Protein AF-A0A9K3J0W4-F1 (afdb_monomer_lite)

Structure (mmCIF, N/CA/C/O backbone):
data_AF-A0A9K3J0W4-F1
#
_entry.id   AF-A0A9K3J0W4-F1
#
loop_
_atom_site.group_PDB
_atom_site.id
_atom_site.type_symbol
_atom_site.label_atom_id
_atom_site.label_alt_id
_atom_site.label_comp_id
_atom_site.label_asym_id
_atom_site.label_entity_id
_atom_site.label_seq_id
_atom_site.pdbx_PDB_ins_code
_atom_site.Cartn_x
_atom_site.Cartn_y
_atom_site.Cartn_z
_atom_site.occupancy
_atom_site.B_iso_or_equiv
_atom_site.auth_seq_id
_atom_site.auth_comp_id
_atom_site.auth_asym_id
_atom_site.auth_atom_id
_atom_site.pdbx_PDB_model_num
ATOM 1 N N . MET A 1 1 ? -12.087 11.443 -0.381 1.00 49.25 1 MET A N 1
ATOM 2 C CA . MET A 1 1 ? -12.073 10.269 0.523 1.00 49.25 1 MET A CA 1
ATOM 3 C C . MET A 1 1 ? -10.628 9.882 0.802 1.00 49.25 1 MET A C 1
ATOM 5 O O . MET A 1 1 ? -9.830 9.908 -0.126 1.00 49.25 1 MET A O 1
ATOM 9 N N . PHE A 1 2 ? -10.259 9.590 2.052 1.00 49.03 2 PHE A N 1
ATOM 10 C CA . PHE A 1 2 ? -8.908 9.115 2.371 1.00 49.03 2 PHE A CA 1
ATOM 11 C C . PHE A 1 2 ? -8.820 7.612 2.087 1.00 49.03 2 PHE A C 1
ATOM 13 O O . PHE A 1 2 ? -9.528 6.832 2.711 1.00 49.03 2 PHE A O 1
ATOM 20 N N . ASN A 1 3 ? -7.940 7.209 1.169 1.00 60.38 3 ASN A N 1
ATOM 21 C CA . ASN A 1 3 ? -7.827 5.814 0.713 1.00 60.38 3 ASN A CA 1
ATOM 22 C C . ASN A 1 3 ? -7.036 4.898 1.669 1.00 60.38 3 ASN A C 1
ATOM 24 O O . ASN A 1 3 ? -6.879 3.714 1.392 1.00 60.38 3 ASN A O 1
ATOM 28 N N . CYS A 1 4 ? -6.503 5.422 2.780 1.00 59.91 4 CYS A N 1
ATOM 29 C CA . CYS A 1 4 ? -5.885 4.603 3.821 1.00 59.91 4 CYS A CA 1
ATOM 30 C C . CYS A 1 4 ? -5.928 5.293 5.194 1.00 59.91 4 CYS A C 1
ATOM 32 O O . CYS A 1 4 ? -5.794 6.518 5.304 1.00 59.91 4 CYS A O 1
ATOM 34 N N . HIS A 1 5 ? -6.059 4.494 6.258 1.00 62.62 5 HIS A N 1
ATOM 35 C CA . HIS A 1 5 ? -6.138 4.974 7.644 1.00 62.62 5 HIS A CA 1
ATOM 36 C C . HIS A 1 5 ? -4.901 5.776 8.069 1.00 62.62 5 HIS A C 1
ATOM 38 O O . HIS A 1 5 ? -5.013 6.728 8.836 1.00 62.62 5 HIS A O 1
ATOM 44 N N . ALA A 1 6 ? -3.728 5.454 7.513 1.00 61.53 6 ALA A N 1
ATOM 45 C CA . ALA A 1 6 ? -2.491 6.182 7.778 1.00 61.53 6 ALA A CA 1
ATOM 46 C C . ALA A 1 6 ? -2.537 7.635 7.268 1.00 61.53 6 ALA A C 1
ATOM 48 O O . ALA A 1 6 ? -2.051 8.532 7.953 1.00 61.53 6 ALA A O 1
ATOM 49 N N . ASN A 1 7 ? -3.138 7.889 6.101 1.00 65.81 7 ASN A N 1
ATOM 50 C CA . ASN A 1 7 ? -3.260 9.244 5.554 1.00 65.81 7 ASN A CA 1
ATOM 51 C C . ASN A 1 7 ? -4.275 10.077 6.341 1.00 65.81 7 ASN A C 1
ATOM 53 O O . ASN A 1 7 ? -3.996 11.232 6.655 1.00 65.81 7 ASN A O 1
ATOM 57 N N . 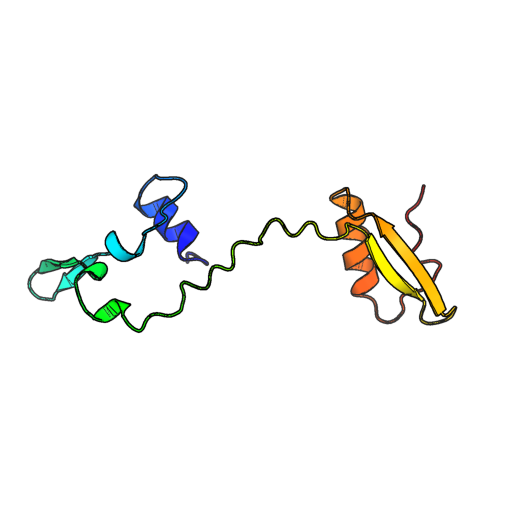PHE A 1 8 ? -5.403 9.472 6.725 1.00 66.81 8 PHE A N 1
ATOM 58 C CA . PHE A 1 8 ? -6.375 10.107 7.615 1.00 66.81 8 PHE A CA 1
ATOM 59 C C . PHE A 1 8 ? -5.747 10.466 8.971 1.00 66.81 8 PHE A C 1
ATOM 61 O O . PHE A 1 8 ? -5.834 11.608 9.415 1.00 66.81 8 PHE A O 1
ATOM 68 N N . ALA A 1 9 ? -5.038 9.523 9.600 1.00 64.75 9 ALA A N 1
ATOM 69 C CA . ALA A 1 9 ? -4.394 9.734 10.892 1.00 64.75 9 ALA A CA 1
ATOM 70 C C . ALA A 1 9 ? -3.311 10.826 10.848 1.00 64.75 9 ALA A C 1
ATOM 72 O O . ALA A 1 9 ? -3.227 11.637 11.770 1.00 64.75 9 ALA A O 1
ATOM 73 N N . LYS A 1 10 ? -2.503 10.890 9.781 1.00 66.88 10 LYS A N 1
ATOM 74 C CA . LYS A 1 10 ? -1.512 11.964 9.580 1.00 66.88 10 LYS A CA 1
ATOM 75 C C . LYS A 1 10 ? -2.178 13.328 9.423 1.00 66.88 10 LYS A C 1
ATOM 77 O O . LYS A 1 10 ? -1.737 14.285 10.050 1.00 66.88 10 LYS A O 1
ATOM 82 N N . HIS A 1 11 ? -3.239 13.404 8.621 1.00 68.56 11 HIS A N 1
ATOM 83 C CA . HIS A 1 11 ? -3.990 14.639 8.407 1.00 68.56 11 HIS A CA 1
ATOM 84 C C . HIS A 1 11 ? -4.635 15.145 9.704 1.00 68.56 11 HIS A C 1
ATOM 86 O O . HIS A 1 11 ? -4.510 16.318 10.032 1.00 68.56 11 HIS A O 1
ATOM 92 N N . ALA A 1 12 ? -5.257 14.252 10.477 1.00 67.44 12 ALA A N 1
ATOM 93 C CA . ALA A 1 12 ? -5.952 14.612 11.710 1.00 67.44 12 ALA A CA 1
ATOM 94 C C . ALA A 1 12 ? -5.013 14.939 12.886 1.00 67.44 12 ALA A C 1
ATOM 96 O O . ALA A 1 12 ? -5.385 15.712 13.763 1.00 67.44 12 ALA A O 1
ATOM 97 N N . SER A 1 13 ? -3.817 14.340 12.942 1.00 66.00 13 SER A N 1
ATOM 98 C CA . SER A 1 13 ? -2.887 14.515 14.071 1.00 66.00 13 SER A CA 1
ATOM 99 C C . SER A 1 13 ? -1.740 15.493 13.809 1.00 66.00 13 SER A C 1
ATOM 101 O O . SER A 1 13 ? -1.085 15.908 14.759 1.00 66.00 13 SER A O 1
ATOM 103 N N . GLY A 1 14 ? -1.441 15.819 12.547 1.00 63.50 14 GLY A N 1
ATOM 104 C CA . GLY A 1 14 ? -0.251 16.590 12.163 1.00 63.50 14 GLY A CA 1
ATOM 105 C C . GLY A 1 14 ? 1.078 15.837 12.338 1.00 63.50 14 GLY A C 1
ATOM 106 O O . GLY A 1 14 ? 2.138 16.372 12.016 1.00 63.50 14 GLY A O 1
ATOM 107 N N . VAL A 1 15 ? 1.054 14.586 12.818 1.00 58.34 15 VAL A N 1
ATOM 108 C CA . VAL A 1 15 ? 2.253 13.788 13.112 1.00 58.34 15 VAL A CA 1
ATOM 109 C C . VAL A 1 15 ? 2.517 12.787 11.986 1.00 58.34 15 VAL A C 1
ATOM 111 O O . VAL A 1 15 ? 1.638 12.032 11.574 1.00 58.34 15 VAL A O 1
ATOM 114 N N . LYS A 1 16 ? 3.766 12.743 11.500 1.00 55.16 16 LYS A N 1
ATOM 115 C CA . LYS A 1 16 ? 4.185 11.918 10.347 1.00 55.16 16 LYS A CA 1
ATOM 116 C C . LYS A 1 16 ? 4.024 10.408 10.554 1.00 55.16 16 LYS A C 1
ATOM 118 O O . LYS A 1 16 ? 3.879 9.696 9.565 1.00 55.16 16 LYS A O 1
ATOM 123 N N . ASN A 1 17 ? 4.039 9.926 11.796 1.00 54.03 17 ASN A N 1
ATOM 124 C CA . ASN A 1 17 ? 3.874 8.518 12.147 1.00 54.03 17 ASN A CA 1
ATOM 125 C C . ASN A 1 17 ? 3.004 8.416 13.398 1.00 54.03 17 ASN A C 1
ATOM 127 O O . ASN A 1 17 ? 3.428 8.827 14.475 1.00 54.03 17 ASN A O 1
ATOM 131 N N . LEU A 1 18 ? 1.801 7.858 13.258 1.00 61.41 18 LEU A N 1
ATOM 132 C CA . LEU A 1 18 ? 0.897 7.615 14.377 1.00 61.41 18 LEU A CA 1
ATOM 133 C C . LEU A 1 18 ? 0.830 6.098 14.624 1.00 61.41 18 LEU A C 1
ATOM 135 O O . LEU A 1 18 ? -0.088 5.441 14.133 1.00 61.41 18 LEU A O 1
ATOM 139 N N . PRO A 1 19 ? 1.803 5.511 15.350 1.00 58.97 19 PRO A N 1
ATOM 140 C CA . PRO A 1 19 ? 1.874 4.063 15.573 1.00 58.97 19 PRO A CA 1
ATOM 141 C C . PRO A 1 19 ? 0.666 3.506 16.340 1.00 58.97 19 PRO A C 1
ATOM 143 O O . PRO A 1 19 ? 0.514 2.297 16.441 1.00 58.97 19 PRO A O 1
ATOM 146 N N . MET A 1 20 ? -0.205 4.377 16.859 1.00 67.56 20 MET A N 1
ATOM 147 C CA . MET A 1 20 ? -1.326 4.007 17.710 1.00 67.56 20 MET A CA 1
ATOM 148 C C . MET A 1 20 ? -2.585 4.823 17.386 1.00 67.56 20 MET A C 1
ATOM 150 O O . MET A 1 20 ? -3.252 5.327 18.283 1.00 67.56 20 MET A O 1
ATOM 154 N N . TRP A 1 21 ? -2.910 4.988 16.096 1.00 71.69 21 TRP A N 1
ATOM 155 C CA . TRP A 1 21 ? -4.071 5.778 15.651 1.00 71.69 21 TRP A CA 1
ATOM 156 C C . TRP A 1 21 ? -5.378 5.374 16.351 1.00 71.69 21 TRP A C 1
ATOM 158 O O . TRP A 1 21 ? -6.163 6.247 16.710 1.00 71.69 21 TRP A O 1
ATOM 168 N N . ARG A 1 22 ? -5.552 4.082 16.666 1.00 72.56 22 ARG A N 1
ATOM 169 C CA . ARG A 1 22 ? -6.695 3.535 17.417 1.00 72.56 22 ARG A CA 1
ATOM 170 C C . ARG A 1 22 ? -6.949 4.221 18.765 1.00 72.56 22 ARG A C 1
ATOM 172 O O . ARG A 1 22 ? -8.102 4.380 19.152 1.00 72.56 22 ARG A O 1
ATOM 179 N N . THR A 1 23 ? -5.908 4.663 19.478 1.00 72.00 23 THR A N 1
ATOM 180 C CA . THR A 1 23 ? -6.066 5.358 20.776 1.00 72.00 23 THR A CA 1
ATOM 181 C C . THR A 1 23 ? -6.408 6.835 20.626 1.00 72.00 23 THR A C 1
ATOM 183 O O . THR A 1 23 ? -6.705 7.508 21.611 1.00 72.00 23 THR A O 1
ATOM 186 N N . LYS A 1 24 ? -6.360 7.356 19.398 1.00 75.12 24 LYS A N 1
ATOM 187 C CA . LYS A 1 24 ? -6.598 8.764 19.080 1.00 75.12 24 LYS A CA 1
ATOM 188 C C . LYS A 1 24 ? -7.950 9.000 18.403 1.00 75.12 24 LYS A C 1
ATOM 190 O O . LYS A 1 24 ? -8.263 10.151 18.119 1.00 75.12 24 LYS A O 1
ATOM 195 N N . VAL A 1 25 ? -8.749 7.951 18.170 1.00 77.12 25 VAL A N 1
ATOM 196 C CA . VAL A 1 25 ? -10.096 8.068 17.590 1.00 77.12 25 VAL A CA 1
ATOM 197 C C . VAL A 1 25 ? -11.157 8.183 18.681 1.00 77.12 25 VAL A C 1
ATOM 199 O O . VAL A 1 25 ? -11.176 7.413 19.646 1.00 77.12 25 VAL A O 1
ATOM 202 N N . TRP A 1 26 ? -12.067 9.132 18.476 1.00 84.69 26 TRP A N 1
ATOM 203 C CA . TRP A 1 26 ? -13.180 9.438 19.362 1.00 84.69 26 TRP A CA 1
ATOM 204 C C . TRP A 1 26 ? -14.479 9.431 18.563 1.00 84.69 26 TRP A C 1
ATOM 206 O O . TRP A 1 26 ? -14.484 9.812 17.393 1.00 84.69 26 TRP A O 1
ATOM 216 N N . VAL A 1 27 ? -15.571 9.036 19.206 1.00 83.19 27 VAL A N 1
ATOM 217 C CA . VAL A 1 27 ? -16.929 9.144 18.664 1.00 83.19 27 VAL A CA 1
ATOM 218 C C . VAL A 1 27 ? -17.743 10.030 19.592 1.00 83.19 27 VAL A C 1
ATOM 220 O O . VAL A 1 27 ? -17.618 9.925 20.811 1.00 83.19 27 VAL A O 1
ATOM 223 N N . LEU A 1 28 ? -18.551 10.915 19.015 1.00 87.94 28 LEU A N 1
ATOM 224 C CA . LEU A 1 28 ? -19.572 11.655 19.748 1.00 87.94 28 LEU A CA 1
ATOM 225 C C . LEU A 1 28 ? -20.847 10.814 19.802 1.00 87.94 28 LEU A C 1
ATOM 227 O O . LEU A 1 28 ? -21.315 10.351 18.762 1.00 87.94 28 LEU A O 1
ATOM 231 N N . ASN A 1 29 ? -21.393 10.597 20.998 1.00 82.69 29 ASN A N 1
ATOM 232 C CA . ASN A 1 29 ? -22.712 9.982 21.134 1.00 82.69 29 ASN A CA 1
ATOM 233 C C . ASN A 1 29 ? -23.834 11.010 20.891 1.00 82.69 29 ASN A C 1
ATOM 235 O O . ASN A 1 29 ? -23.588 12.210 20.765 1.00 82.69 29 ASN A O 1
ATOM 239 N N . CYS A 1 30 ? -25.078 10.533 20.848 1.00 87.94 30 CYS A N 1
ATOM 240 C CA . CYS A 1 30 ? -26.274 11.370 20.706 1.00 87.94 30 CYS A CA 1
ATOM 241 C C . CYS A 1 30 ? -26.443 12.419 21.820 1.00 87.94 30 CYS A C 1
ATOM 243 O O . CYS A 1 30 ? -27.153 13.399 21.617 1.00 87.94 30 CYS A O 1
ATOM 245 N N . ASN A 1 31 ? -25.757 12.248 22.952 1.00 87.56 31 ASN A N 1
ATOM 246 C CA . ASN A 1 31 ? -25.774 13.169 24.087 1.00 87.56 31 ASN A CA 1
ATOM 247 C C . ASN A 1 31 ? -24.615 14.187 24.040 1.00 87.56 31 ASN A C 1
ATOM 249 O O . ASN A 1 31 ? -24.450 14.975 24.967 1.00 87.56 31 ASN A O 1
ATOM 253 N N . GLY A 1 32 ? -23.793 14.175 22.983 1.00 86.81 32 GLY A N 1
ATOM 254 C CA . GLY A 1 32 ? -22.656 15.086 22.818 1.00 86.81 32 GLY A CA 1
ATOM 255 C C . GLY A 1 32 ? -21.391 14.689 23.590 1.00 86.81 32 GLY A C 1
ATOM 256 O O . GLY A 1 32 ? -20.411 15.436 23.603 1.00 86.81 32 GLY A O 1
ATOM 257 N N . GLU A 1 33 ? -21.357 13.512 24.206 1.00 87.81 33 GLU A N 1
ATOM 258 C CA . GLU A 1 33 ? -20.204 13.030 24.962 1.00 87.81 33 GLU A CA 1
ATOM 259 C C . GLU A 1 33 ? -19.155 12.409 24.034 1.00 87.81 33 GLU A C 1
ATOM 261 O O . GLU A 1 33 ? -19.468 11.624 23.133 1.00 87.81 33 GLU A O 1
ATOM 266 N N . LYS A 1 34 ? -17.879 12.724 24.286 1.00 85.06 34 LYS A N 1
ATOM 267 C CA . LYS A 1 34 ? -16.745 12.163 23.541 1.00 85.06 34 LYS A CA 1
ATOM 268 C C . LYS A 1 34 ? -16.308 10.836 24.146 1.00 85.06 34 LYS A C 1
ATOM 270 O O . LYS A 1 34 ? -15.780 10.785 25.253 1.00 85.06 34 LYS A O 1
ATOM 275 N N . ILE A 1 35 ? -16.440 9.769 23.370 1.00 82.31 35 ILE A N 1
ATOM 276 C CA . ILE A 1 35 ? -16.076 8.412 23.766 1.00 82.31 35 ILE A CA 1
ATOM 277 C C . ILE A 1 35 ? -14.815 7.989 23.015 1.00 82.31 35 ILE A C 1
ATOM 279 O O . ILE A 1 35 ? -14.808 7.939 21.783 1.00 82.31 35 ILE A O 1
ATOM 283 N N . LYS A 1 36 ? -13.751 7.634 23.746 1.00 78.56 36 LYS A N 1
ATOM 284 C CA . LYS A 1 36 ? -12.561 7.018 23.144 1.00 78.56 36 LYS A CA 1
ATOM 285 C C . LYS A 1 36 ? -12.889 5.611 22.668 1.00 78.56 36 LYS A C 1
ATOM 287 O O . LYS A 1 36 ? -13.296 4.757 23.455 1.00 78.56 36 LYS A O 1
ATOM 292 N N . LEU A 1 37 ? -12.642 5.342 21.391 1.00 76.69 37 LEU A N 1
ATOM 293 C CA . LEU A 1 37 ? -12.876 4.010 20.836 1.00 76.69 37 LEU A CA 1
ATOM 294 C C . LEU A 1 37 ? -11.835 2.984 21.287 1.00 76.69 37 LEU A C 1
ATOM 296 O O . LEU A 1 37 ? -12.176 1.815 21.411 1.00 76.69 37 LEU A O 1
ATOM 300 N N . GLY A 1 38 ? -10.593 3.405 21.548 1.00 68.56 38 GLY A N 1
ATOM 301 C CA . GLY A 1 38 ? -9.515 2.502 21.971 1.00 68.56 38 GLY A CA 1
ATOM 302 C C . GLY A 1 38 ? -9.692 1.906 23.373 1.00 68.56 38 GLY A C 1
ATOM 303 O O . GLY A 1 38 ? -9.198 0.814 23.623 1.00 68.56 38 GLY A O 1
ATOM 304 N N . GLU A 1 39 ? -10.405 2.594 24.270 1.00 68.69 39 GLU A N 1
ATOM 305 C CA . GLU A 1 39 ? -10.719 2.094 25.621 1.00 68.69 39 GLU A CA 1
ATOM 306 C C . GLU A 1 39 ? -11.948 1.172 25.626 1.00 68.69 39 GLU A C 1
ATOM 308 O O . GLU A 1 39 ? -12.149 0.398 26.559 1.00 68.69 39 GLU A O 1
ATOM 313 N N . ARG A 1 40 ? -12.774 1.223 24.574 1.00 69.31 40 ARG A N 1
ATOM 314 C CA . ARG A 1 40 ? -13.969 0.387 24.448 1.00 69.31 40 ARG A CA 1
ATOM 315 C C . ARG A 1 40 ? -13.712 -0.818 23.548 1.00 69.31 40 ARG A C 1
ATOM 317 O O . ARG A 1 40 ? -12.887 -0.798 22.640 1.00 69.31 40 ARG A O 1
ATOM 324 N N . CYS A 1 41 ? -14.492 -1.878 23.746 1.00 66.38 41 CYS A N 1
ATOM 325 C CA . CYS A 1 41 ? -14.371 -3.120 22.976 1.00 66.38 41 CYS A CA 1
ATOM 326 C C . CYS A 1 41 ? -14.680 -2.973 21.471 1.00 66.38 41 CYS A C 1
ATOM 328 O O . CYS A 1 41 ? -14.529 -3.942 20.732 1.00 66.38 41 CYS A O 1
ATOM 330 N N . PHE A 1 42 ? -15.081 -1.789 20.996 1.00 69.06 42 PHE A N 1
ATOM 331 C CA . PHE A 1 42 ? -15.449 -1.539 19.599 1.00 69.06 42 PHE A CA 1
ATOM 332 C C . PHE A 1 42 ? -14.313 -1.814 18.609 1.00 69.06 42 PHE A C 1
ATOM 334 O O . PHE A 1 42 ? -14.557 -2.341 17.529 1.00 69.06 42 PHE A O 1
ATOM 341 N N . LEU A 1 43 ? -13.063 -1.521 18.980 1.00 70.12 43 LEU A N 1
ATOM 342 C CA . LEU A 1 43 ? -11.903 -1.783 18.119 1.00 70.12 43 LEU A CA 1
ATOM 343 C C . LEU A 1 43 ? -11.262 -3.158 18.360 1.00 70.12 43 LEU A C 1
ATOM 345 O O . LEU A 1 43 ? -10.308 -3.509 17.666 1.00 70.12 43 LEU A O 1
ATOM 349 N N . ARG A 1 44 ? -11.786 -3.962 19.300 1.00 67.06 44 ARG A N 1
ATOM 350 C CA . ARG A 1 44 ? -11.245 -5.291 19.642 1.00 67.06 44 ARG A CA 1
ATOM 351 C C . ARG A 1 44 ? -11.305 -6.265 18.463 1.00 67.06 44 ARG A C 1
ATOM 353 O O . ARG A 1 44 ? -10.412 -7.091 18.317 1.00 67.06 44 ARG A O 1
ATOM 360 N N . TYR A 1 45 ? -12.330 -6.147 17.620 1.00 69.94 45 TYR A N 1
ATOM 361 C CA . TYR A 1 45 ? -12.547 -7.024 16.463 1.00 69.94 45 TYR A CA 1
ATOM 362 C C . TYR A 1 45 ? -12.127 -6.398 15.130 1.00 69.94 45 TYR A C 1
ATOM 364 O O . TYR A 1 45 ? -12.229 -7.037 14.084 1.00 69.94 45 TYR A O 1
ATOM 372 N N . TYR A 1 46 ? -11.633 -5.160 15.149 1.00 71.19 46 TYR A N 1
ATOM 373 C CA . TYR A 1 46 ? -11.172 -4.494 13.943 1.00 71.19 46 TYR A CA 1
ATOM 374 C C . TYR A 1 46 ? -9.813 -5.073 13.513 1.00 71.19 46 TYR A C 1
ATOM 376 O O . TYR A 1 46 ? -8.804 -4.890 14.198 1.00 71.19 46 TYR A O 1
ATOM 384 N N . LYS A 1 47 ? -9.785 -5.782 12.377 1.00 65.94 47 LYS A N 1
ATOM 385 C CA . LYS A 1 47 ? -8.579 -6.416 11.805 1.00 65.94 47 LYS A CA 1
ATOM 386 C C . LYS A 1 47 ? -7.941 -5.622 10.654 1.00 65.94 47 LYS A C 1
ATOM 388 O O . LYS A 1 47 ? -6.911 -6.027 10.137 1.00 65.94 47 LYS A O 1
ATOM 393 N N . GLY A 1 48 ? -8.484 -4.457 10.292 1.00 66.38 48 GLY A N 1
ATOM 394 C CA . GLY A 1 48 ? -7.984 -3.624 9.184 1.00 66.38 48 GLY A CA 1
ATOM 395 C C . GLY A 1 48 ? -6.651 -2.897 9.435 1.00 66.38 48 GLY A C 1
ATOM 396 O O . GLY A 1 48 ? -6.334 -1.957 8.708 1.00 66.38 48 GLY A O 1
ATOM 397 N N . ASP A 1 49 ? -5.891 -3.299 10.463 1.00 61.66 49 ASP A N 1
ATOM 398 C CA . ASP A 1 49 ? -4.535 -2.807 10.768 1.00 61.66 49 ASP A CA 1
ATOM 399 C C . ASP A 1 49 ? -3.449 -3.736 10.228 1.00 61.66 49 ASP A C 1
ATOM 401 O O . ASP A 1 49 ? -2.279 -3.550 10.563 1.00 61.66 49 ASP A O 1
ATOM 405 N N . GLU A 1 50 ? -3.791 -4.692 9.360 1.00 57.97 50 GLU A N 1
ATOM 406 C CA . GLU A 1 50 ? -2.821 -5.379 8.501 1.00 57.97 50 GLU A CA 1
ATOM 407 C C . GLU A 1 50 ? -2.212 -4.397 7.479 1.00 57.97 50 GLU A C 1
ATOM 409 O O . GLU A 1 50 ? -2.182 -4.607 6.272 1.00 57.97 50 GLU A O 1
ATOM 414 N N . TYR A 1 51 ? -1.680 -3.278 7.967 1.00 56.25 51 TYR A N 1
ATOM 415 C CA . TYR A 1 51 ? -0.595 -2.596 7.313 1.00 56.25 51 TYR A CA 1
ATOM 416 C C . TYR A 1 51 ? 0.622 -3.503 7.448 1.00 56.25 51 TYR A C 1
ATOM 418 O O . TYR A 1 51 ? 1.417 -3.404 8.388 1.00 56.25 51 TYR A O 1
ATOM 426 N N . VAL A 1 52 ? 0.756 -4.415 6.488 1.00 54.44 52 VAL A N 1
ATOM 427 C CA . VAL A 1 52 ? 2.027 -5.066 6.213 1.00 54.44 52 VAL A CA 1
ATOM 428 C C . VAL A 1 52 ? 2.974 -3.933 5.849 1.00 54.44 52 VAL A C 1
ATOM 430 O O . VAL A 1 52 ? 2.940 -3.409 4.735 1.00 54.44 52 VAL A O 1
ATOM 433 N N . ARG A 1 53 ? 3.803 -3.501 6.812 1.00 50.72 53 ARG A N 1
ATOM 434 C CA . ARG A 1 53 ? 4.996 -2.720 6.482 1.00 50.72 53 ARG A CA 1
ATOM 435 C C . ARG A 1 53 ? 5.660 -3.510 5.360 1.00 50.72 53 ARG A C 1
ATOM 437 O O . ARG A 1 53 ? 5.897 -4.699 5.591 1.00 50.72 53 ARG A O 1
ATOM 444 N N . PRO A 1 54 ? 5.927 -2.930 4.177 1.00 54.44 54 PRO A N 1
ATOM 445 C CA . PRO A 1 54 ? 6.810 -3.585 3.235 1.00 54.44 54 PRO A CA 1
ATOM 446 C C . PRO A 1 54 ? 8.124 -3.704 3.995 1.00 54.44 54 PRO A C 1
ATOM 448 O O . PRO A 1 54 ? 8.839 -2.724 4.197 1.00 54.44 54 PRO A O 1
ATOM 451 N N . HIS A 1 55 ? 8.333 -4.876 4.595 1.00 48.12 55 HIS A N 1
ATOM 452 C CA . HIS A 1 55 ? 9.524 -5.174 5.354 1.00 48.12 55 HIS A CA 1
ATOM 453 C C . HIS A 1 55 ? 10.669 -4.866 4.398 1.00 48.12 55 HIS A C 1
ATOM 455 O O . HIS A 1 55 ? 10.528 -5.109 3.195 1.00 48.12 55 HIS A O 1
ATOM 461 N N . ASN A 1 56 ? 11.780 -4.345 4.915 1.00 51.00 56 ASN A N 1
ATOM 462 C CA . ASN A 1 56 ? 13.063 -4.361 4.2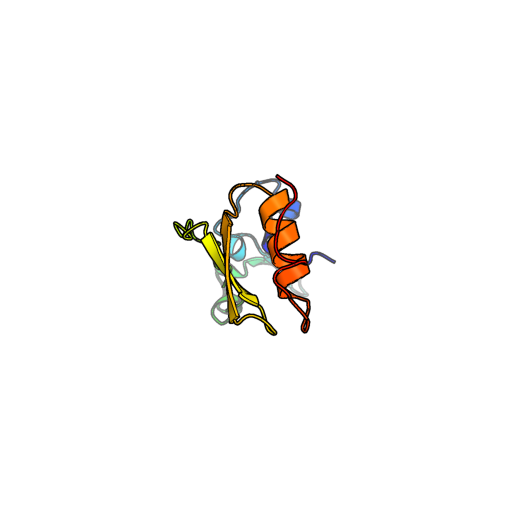23 1.00 51.00 56 ASN A CA 1
ATOM 463 C C . ASN A 1 56 ? 13.450 -5.829 3.980 1.00 51.00 56 ASN A C 1
ATOM 465 O O . ASN A 1 56 ? 14.396 -6.344 4.570 1.00 51.00 56 ASN A O 1
ATOM 469 N N . LYS A 1 57 ? 12.681 -6.549 3.157 1.00 52.72 57 LYS A N 1
ATOM 470 C CA . LYS A 1 57 ? 13.156 -7.732 2.495 1.00 52.72 57 LYS A CA 1
ATOM 471 C C . LYS A 1 57 ? 14.366 -7.202 1.760 1.00 52.72 57 LYS A C 1
ATOM 473 O O . LYS A 1 57 ? 14.275 -6.252 0.978 1.00 52.72 57 LYS A O 1
ATOM 478 N N . VAL A 1 58 ? 15.509 -7.790 2.065 1.00 52.47 58 VAL A N 1
ATOM 479 C CA . VAL A 1 58 ? 16.598 -7.870 1.110 1.00 52.47 58 VAL A CA 1
ATOM 480 C C . VAL A 1 58 ? 16.011 -8.669 -0.052 1.00 52.47 58 VAL A C 1
ATOM 482 O O . VAL A 1 58 ? 16.204 -9.873 -0.165 1.00 52.47 58 VAL A O 1
ATOM 485 N N . SER A 1 59 ? 15.131 -8.028 -0.825 1.00 52.84 59 SER A N 1
ATOM 486 C CA . SER A 1 59 ? 14.624 -8.554 -2.068 1.00 52.84 59 SER A CA 1
ATOM 487 C C . SER A 1 59 ? 15.884 -8.700 -2.883 1.00 52.84 59 SER A C 1
ATOM 489 O O . SER A 1 59 ? 16.602 -7.712 -3.083 1.00 52.84 59 SER A O 1
ATOM 491 N N . GLN A 1 60 ? 16.204 -9.929 -3.280 1.00 57.81 60 GLN A N 1
ATOM 492 C CA . GLN A 1 60 ? 17.081 -10.104 -4.421 1.00 57.81 60 GLN A CA 1
ATOM 493 C C . GLN A 1 60 ? 16.556 -9.128 -5.471 1.00 57.81 60 GLN A C 1
ATOM 495 O O . GLN A 1 60 ? 15.400 -9.212 -5.871 1.00 57.81 60 GLN A O 1
ATOM 500 N N . ARG A 1 61 ? 17.352 -8.108 -5.807 1.00 60.47 61 ARG A N 1
ATOM 501 C CA . ARG A 1 61 ? 16.936 -7.050 -6.739 1.00 60.47 61 ARG A CA 1
ATOM 502 C C . ARG A 1 61 ? 16.874 -7.583 -8.167 1.00 60.47 61 ARG A C 1
ATOM 504 O O . ARG A 1 61 ? 16.852 -6.796 -9.094 1.00 60.47 61 ARG A O 1
ATOM 511 N N . ASP A 1 62 ? 16.922 -8.892 -8.334 1.00 77.00 62 ASP A N 1
ATOM 512 C CA . ASP A 1 62 ? 17.031 -9.575 -9.596 1.00 77.00 62 ASP A CA 1
ATOM 513 C C . ASP A 1 62 ? 15.732 -10.321 -9.823 1.00 77.00 62 ASP A C 1
ATOM 515 O O . ASP A 1 62 ? 15.452 -11.300 -9.136 1.00 77.00 62 ASP A O 1
ATOM 519 N N . GLU A 1 63 ? 14.948 -9.850 -10.781 1.00 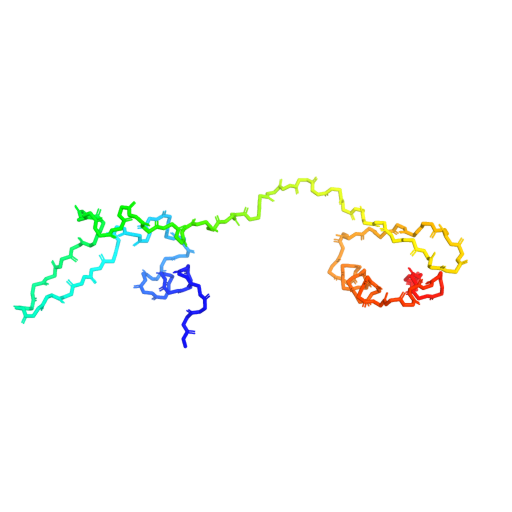84.50 63 GLU A N 1
ATOM 520 C CA . GLU A 1 63 ? 13.781 -10.580 -11.262 1.00 84.50 63 GLU A CA 1
ATOM 521 C C . GLU A 1 63 ? 14.121 -11.277 -12.579 1.00 84.50 63 GLU A C 1
ATOM 523 O O . GLU A 1 63 ? 14.936 -10.795 -13.372 1.00 84.50 63 GLU A O 1
ATOM 528 N N . LEU A 1 64 ? 13.505 -12.434 -12.813 1.00 86.75 64 LEU A N 1
ATOM 529 C CA . LEU A 1 64 ? 13.769 -13.277 -13.975 1.00 86.75 64 LEU A CA 1
ATOM 530 C C . LEU A 1 64 ? 12.499 -13.400 -14.820 1.00 86.75 64 LEU A C 1
ATOM 532 O O . LEU A 1 64 ? 11.450 -13.797 -14.318 1.00 86.75 64 LEU A O 1
ATOM 536 N N . LEU A 1 65 ? 12.599 -13.120 -16.119 1.00 87.56 65 LEU A N 1
ATOM 537 C CA . LEU A 1 65 ? 11.529 -13.377 -17.086 1.00 87.56 65 LEU A CA 1
ATOM 538 C C . LEU A 1 65 ? 11.997 -14.370 -18.140 1.00 87.56 65 LEU A C 1
ATOM 540 O O . LEU A 1 65 ? 13.069 -14.216 -18.720 1.00 87.56 65 LEU A O 1
ATOM 544 N N . SER A 1 66 ? 11.168 -15.367 -18.430 1.00 89.25 66 SER A N 1
ATOM 545 C CA . SER A 1 66 ? 11.374 -16.267 -19.559 1.00 89.25 66 SER A CA 1
ATOM 546 C C . SER A 1 66 ? 10.702 -15.721 -20.815 1.00 89.25 66 SER A C 1
ATOM 548 O O . SER A 1 66 ? 9.561 -15.243 -20.787 1.00 89.25 66 SER A O 1
ATOM 550 N N . CYS A 1 67 ? 11.419 -15.809 -21.931 1.00 88.56 67 CYS A N 1
ATOM 551 C CA . CYS A 1 67 ? 10.849 -15.563 -23.246 1.00 88.56 67 CYS A CA 1
ATOM 552 C C . CYS A 1 67 ? 9.908 -16.695 -23.647 1.00 88.56 67 CYS A C 1
ATOM 554 O O . CYS A 1 67 ? 10.282 -17.863 -23.571 1.00 88.56 67 CYS A O 1
ATOM 556 N N . VAL A 1 68 ? 8.733 -16.348 -24.165 1.00 88.81 68 VAL A N 1
ATOM 557 C CA . VAL A 1 68 ? 7.734 -17.341 -24.587 1.00 88.81 68 VAL A CA 1
ATOM 558 C C . VAL A 1 68 ? 8.131 -18.107 -25.853 1.00 88.81 68 VAL A C 1
ATOM 560 O O . VAL A 1 68 ? 7.690 -19.230 -26.047 1.00 88.81 68 VAL A O 1
ATOM 563 N N . THR A 1 69 ? 8.979 -17.524 -26.706 1.00 89.00 69 THR A N 1
ATOM 564 C CA . THR A 1 69 ? 9.436 -18.143 -27.967 1.00 89.00 69 THR A CA 1
ATOM 565 C C . THR A 1 69 ? 10.739 -18.913 -27.792 1.00 89.00 69 THR A C 1
ATOM 567 O O . THR A 1 69 ? 10.926 -19.988 -28.347 1.00 89.00 69 THR A O 1
ATOM 570 N N . CYS A 1 70 ? 11.678 -18.302 -27.068 1.00 89.56 70 CYS A N 1
ATOM 571 C CA . CYS A 1 70 ? 13.087 -18.685 -27.043 1.00 89.56 70 CYS A CA 1
ATOM 572 C C . CYS A 1 70 ? 13.467 -19.387 -25.724 1.00 89.56 70 CYS A C 1
ATOM 574 O O . CYS A 1 70 ? 14.565 -19.925 -25.620 1.00 89.56 70 CYS A O 1
ATOM 576 N N . TYR A 1 71 ? 12.571 -19.368 -24.723 1.00 86.12 71 TYR A N 1
ATOM 577 C CA . TYR A 1 71 ? 12.703 -19.916 -23.359 1.00 86.12 71 TYR A CA 1
ATOM 578 C C . TYR A 1 71 ? 13.940 -19.474 -22.568 1.00 86.12 71 TYR A C 1
ATOM 580 O O . TYR A 1 71 ? 14.086 -19.820 -21.397 1.00 86.12 71 TYR A O 1
ATOM 588 N N . LYS A 1 72 ? 14.805 -18.647 -23.162 1.00 87.06 72 LYS A N 1
ATOM 589 C CA . LYS A 1 72 ? 15.915 -18.006 -22.468 1.00 87.06 72 LYS A CA 1
ATOM 590 C C . LYS A 1 72 ? 15.376 -17.133 -21.344 1.00 87.06 72 LYS A C 1
ATOM 592 O O . LYS A 1 72 ? 14.368 -16.436 -21.499 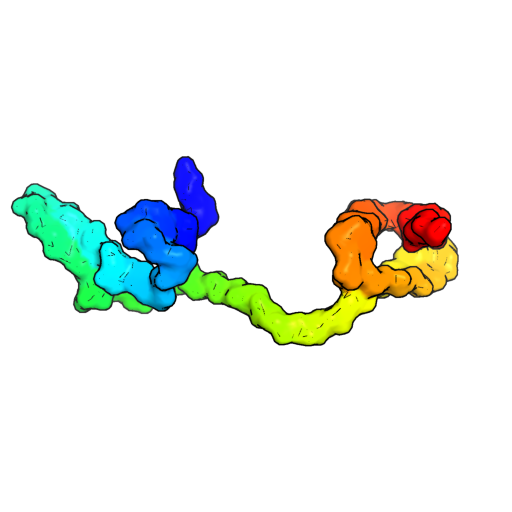1.00 87.06 72 LYS A O 1
ATOM 597 N N . VAL A 1 73 ? 16.092 -17.178 -20.231 1.00 87.75 73 VAL A N 1
ATOM 598 C CA . VAL A 1 73 ? 15.808 -16.381 -19.046 1.00 87.75 73 VAL A CA 1
ATOM 599 C C . VAL A 1 73 ? 16.556 -15.058 -19.159 1.00 87.75 73 VAL A C 1
ATOM 601 O O . VAL A 1 73 ? 17.765 -15.032 -19.379 1.00 87.75 73 VAL A O 1
ATOM 604 N N . CYS A 1 74 ? 15.829 -13.959 -19.015 1.00 84.44 74 CYS A N 1
ATOM 605 C CA . CYS A 1 74 ? 16.365 -12.613 -18.924 1.00 84.44 74 CYS A CA 1
ATOM 606 C C . CYS A 1 74 ? 16.327 -12.157 -17.464 1.00 84.44 74 CYS A C 1
ATOM 608 O O . CYS A 1 74 ? 15.296 -12.288 -16.803 1.00 84.44 74 CYS A O 1
ATOM 610 N N . ARG A 1 75 ? 17.452 -11.635 -16.970 1.00 86.62 75 ARG A N 1
ATOM 611 C CA . ARG A 1 75 ? 17.596 -11.116 -15.608 1.00 86.62 75 ARG A CA 1
ATOM 612 C C . ARG A 1 75 ? 17.507 -9.597 -15.614 1.00 86.62 75 ARG A C 1
ATOM 614 O O . ARG A 1 75 ? 18.224 -8.944 -16.366 1.00 86.62 75 ARG A O 1
ATOM 621 N N . PHE A 1 76 ? 16.673 -9.059 -14.734 1.00 83.56 76 PHE A N 1
ATOM 622 C CA . PHE A 1 76 ? 16.474 -7.631 -14.537 1.00 83.56 76 PHE A CA 1
ATOM 623 C C . PHE A 1 76 ? 17.004 -7.212 -13.175 1.00 83.56 76 PHE A C 1
ATOM 625 O O . PHE A 1 76 ? 16.437 -7.586 -12.153 1.00 83.56 76 PHE A O 1
ATOM 632 N N . GLU A 1 77 ? 18.049 -6.384 -13.165 1.00 84.88 77 GLU A N 1
ATOM 633 C CA . GLU A 1 77 ? 18.521 -5.744 -11.939 1.00 84.88 77 GLU A CA 1
ATOM 634 C C . GLU A 1 77 ? 17.625 -4.538 -11.605 1.00 84.88 77 GLU A C 1
ATOM 636 O O . GLU A 1 77 ? 17.845 -3.419 -12.072 1.00 84.88 77 GLU A O 1
ATOM 641 N N . LEU A 1 78 ? 16.616 -4.729 -10.759 1.00 83.00 78 LEU A N 1
ATOM 642 C CA . LEU A 1 78 ? 15.676 -3.719 -10.262 1.00 83.00 78 LEU A CA 1
ATOM 643 C C . LEU A 1 78 ? 16.328 -2.749 -9.255 1.00 83.00 78 LEU A C 1
ATOM 645 O O . LEU A 1 78 ? 15.808 -2.477 -8.171 1.00 83.00 78 LEU A O 1
ATOM 649 N N . ARG A 1 79 ? 17.516 -2.234 -9.588 1.00 80.88 79 ARG A N 1
ATOM 650 C CA . ARG A 1 79 ? 18.277 -1.273 -8.776 1.00 80.88 79 ARG A CA 1
ATOM 651 C C . ARG A 1 79 ? 17.816 0.164 -8.981 1.00 80.88 79 ARG A C 1
ATOM 653 O O . ARG A 1 79 ? 17.971 0.971 -8.068 1.00 80.88 79 ARG A O 1
ATOM 660 N N . THR A 1 80 ? 17.271 0.478 -10.154 1.00 79.50 80 THR A N 1
ATOM 661 C CA . THR A 1 80 ? 16.758 1.807 -10.504 1.00 79.50 80 THR A CA 1
ATOM 662 C C . THR A 1 80 ? 15.254 1.754 -10.745 1.00 79.50 80 THR A C 1
ATOM 664 O O . THR A 1 80 ? 14.689 0.713 -11.089 1.00 79.50 80 THR A O 1
ATOM 667 N N . ARG A 1 81 ? 14.588 2.900 -10.573 1.00 78.19 81 ARG A N 1
ATOM 668 C CA . ARG A 1 81 ? 13.154 3.035 -10.860 1.00 78.19 81 ARG A CA 1
ATOM 669 C C . ARG A 1 81 ? 12.836 2.687 -12.316 1.00 78.19 81 ARG A C 1
ATOM 671 O O . ARG A 1 81 ? 11.800 2.084 -12.575 1.00 78.19 81 ARG A O 1
ATOM 678 N N . ASP A 1 82 ? 13.731 3.032 -13.233 1.00 82.00 82 ASP A N 1
ATOM 679 C CA . ASP A 1 82 ? 13.529 2.812 -14.664 1.00 82.00 82 ASP A CA 1
ATOM 680 C C . ASP A 1 82 ? 13.685 1.328 -15.022 1.00 82.00 82 ASP A C 1
ATOM 682 O O . ASP A 1 82 ? 12.838 0.783 -15.722 1.00 82.00 82 ASP A O 1
ATOM 686 N N . ALA A 1 83 ? 14.666 0.626 -14.439 1.00 81.44 83 ALA A N 1
ATOM 687 C CA . ALA A 1 83 ? 14.776 -0.829 -14.575 1.00 81.44 83 ALA A CA 1
ATOM 688 C C . ALA A 1 83 ? 13.545 -1.556 -14.001 1.00 81.44 83 ALA A C 1
ATOM 690 O O . ALA A 1 83 ? 13.041 -2.502 -14.606 1.00 81.44 83 ALA A O 1
ATOM 691 N N . CYS A 1 84 ? 13.018 -1.071 -12.871 1.00 83.19 84 CYS A N 1
ATOM 692 C CA . CYS A 1 84 ? 11.776 -1.565 -12.276 1.00 83.19 84 CYS A CA 1
ATOM 693 C C . CYS A 1 84 ? 10.565 -1.362 -13.199 1.00 83.19 84 CYS A C 1
ATOM 695 O O . CYS A 1 84 ? 9.783 -2.289 -13.410 1.00 83.19 84 CYS A O 1
ATOM 697 N N . ARG A 1 85 ? 10.435 -0.177 -13.808 1.00 85.44 85 ARG A N 1
ATOM 698 C CA . ARG A 1 85 ? 9.369 0.116 -14.774 1.00 85.44 85 ARG A CA 1
ATOM 699 C C . ARG A 1 85 ? 9.434 -0.823 -15.979 1.00 85.44 85 ARG A C 1
ATOM 701 O O . ARG A 1 85 ? 8.438 -1.474 -16.268 1.00 85.44 85 ARG A O 1
ATOM 708 N N . THR A 1 86 ? 10.600 -0.947 -16.612 1.00 84.56 86 THR A N 1
ATOM 709 C CA . THR A 1 86 ? 10.799 -1.823 -17.777 1.00 84.56 86 THR A CA 1
ATOM 710 C C . THR A 1 86 ? 10.439 -3.270 -17.458 1.00 84.56 86 THR A C 1
ATOM 712 O O . THR A 1 86 ? 9.740 -3.912 -18.237 1.00 84.56 86 THR A O 1
ATOM 715 N N . TYR A 1 87 ? 10.856 -3.777 -16.294 1.00 87.06 87 TYR A N 1
ATOM 716 C CA . TYR A 1 87 ? 10.472 -5.116 -15.854 1.00 87.06 87 TYR A CA 1
ATOM 717 C C . TYR A 1 87 ? 8.950 -5.278 -15.787 1.00 87.06 87 TYR A C 1
ATOM 719 O O . TYR A 1 87 ? 8.413 -6.216 -16.371 1.00 87.06 87 TYR A O 1
ATOM 727 N N . HIS A 1 88 ? 8.245 -4.356 -15.126 1.00 88.69 88 HIS A N 1
ATOM 728 C CA . HIS A 1 88 ? 6.790 -4.438 -14.992 1.00 88.69 88 HIS A CA 1
ATOM 729 C C . HIS A 1 88 ? 6.059 -4.325 -16.333 1.00 88.69 88 HIS A C 1
ATOM 731 O O . HIS A 1 88 ? 5.122 -5.086 -16.577 1.00 88.69 88 HIS A O 1
ATOM 737 N N . ASP A 1 89 ? 6.505 -3.433 -17.216 1.00 86.69 89 ASP A N 1
ATOM 738 C CA . ASP A 1 89 ? 5.897 -3.240 -18.533 1.00 86.69 89 ASP A CA 1
ATOM 739 C C . ASP A 1 89 ? 6.057 -4.486 -19.417 1.00 86.69 89 ASP A C 1
ATOM 741 O O . ASP A 1 89 ? 5.156 -4.833 -20.180 1.00 86.69 89 ASP A O 1
ATOM 745 N N . VAL A 1 90 ? 7.192 -5.184 -19.307 1.00 86.88 90 VAL A N 1
ATOM 746 C CA . VAL A 1 90 ? 7.456 -6.432 -20.034 1.00 86.88 90 VAL A CA 1
ATOM 747 C C . VAL A 1 90 ? 6.750 -7.622 -19.382 1.00 86.88 90 VAL A C 1
ATOM 749 O O . VAL A 1 90 ? 6.207 -8.467 -20.091 1.00 86.88 90 VAL A O 1
ATOM 752 N N . ALA A 1 91 ? 6.715 -7.694 -18.049 1.00 86.25 91 ALA A N 1
ATOM 753 C CA . ALA A 1 91 ? 6.043 -8.757 -17.304 1.00 86.25 91 ALA A CA 1
ATOM 754 C C . ALA A 1 91 ? 4.526 -8.775 -17.552 1.00 86.25 91 ALA A C 1
ATOM 756 O O . ALA A 1 91 ? 3.936 -9.854 -17.586 1.00 86.25 91 ALA A O 1
ATOM 757 N N . ALA A 1 92 ? 3.917 -7.604 -17.770 1.00 87.50 92 ALA A N 1
ATOM 758 C CA . ALA A 1 92 ? 2.500 -7.459 -18.097 1.00 87.50 92 ALA A CA 1
ATOM 759 C C . ALA A 1 92 ? 2.132 -7.932 -19.518 1.00 87.50 92 ALA A C 1
ATOM 761 O O . ALA A 1 92 ? 0.952 -8.101 -19.814 1.00 87.50 92 ALA A O 1
ATOM 762 N N . ARG A 1 93 ? 3.111 -8.143 -20.410 1.00 85.50 93 ARG A N 1
ATOM 763 C 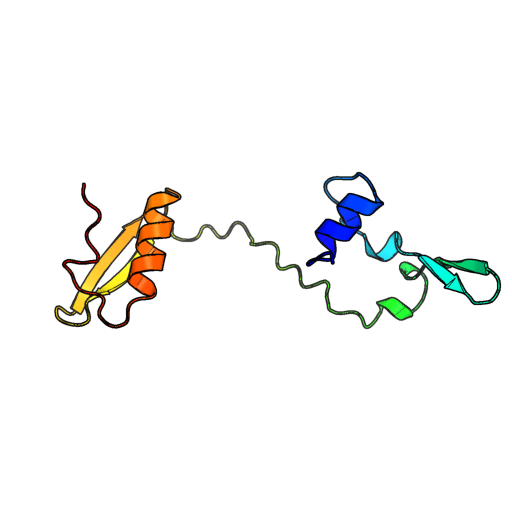CA . ARG A 1 93 ? 2.868 -8.622 -21.778 1.00 85.50 93 ARG A CA 1
ATOM 764 C C . ARG A 1 93 ? 2.839 -10.145 -21.819 1.00 85.50 93 ARG A C 1
ATOM 766 O O . ARG A 1 93 ? 3.797 -10.807 -21.421 1.00 85.50 93 ARG A O 1
ATOM 773 N N . GLU A 1 94 ? 1.785 -10.701 -22.405 1.00 81.56 94 GLU A N 1
ATOM 774 C CA . GLU A 1 94 ? 1.672 -12.145 -22.647 1.00 81.56 94 GLU A CA 1
ATOM 775 C C . GLU A 1 94 ? 2.681 -12.630 -23.703 1.00 81.56 94 GLU A C 1
ATOM 777 O O . GLU A 1 94 ? 3.255 -13.708 -23.577 1.00 81.56 94 GLU A O 1
ATOM 782 N N . ASN A 1 95 ? 2.989 -11.797 -24.702 1.00 84.25 95 ASN A N 1
ATOM 783 C CA . ASN A 1 95 ? 3.934 -12.083 -25.787 1.00 84.25 95 ASN A CA 1
ATOM 784 C C . ASN A 1 95 ? 5.363 -11.584 -25.496 1.00 84.25 95 ASN A C 1
ATOM 786 O O . ASN A 1 95 ? 6.055 -11.071 -26.381 1.00 84.25 95 ASN A O 1
ATOM 790 N N . ARG A 1 96 ? 5.825 -11.692 -24.246 1.00 85.56 96 ARG A N 1
ATOM 791 C CA . ARG A 1 96 ? 7.172 -11.242 -23.866 1.00 85.56 96 ARG A CA 1
ATOM 792 C C . ARG A 1 96 ? 8.253 -12.067 -24.573 1.00 85.56 96 ARG A C 1
ATOM 794 O O . ARG A 1 96 ? 8.386 -13.276 -24.373 1.00 85.56 96 ARG A O 1
ATOM 801 N N . THR A 1 97 ? 9.045 -11.399 -25.405 1.00 85.31 97 THR A N 1
ATOM 802 C CA . THR A 1 97 ? 10.119 -12.020 -26.181 1.00 85.31 97 THR A CA 1
ATOM 803 C C . THR A 1 97 ? 11.478 -11.432 -25.839 1.00 85.31 97 THR A C 1
ATOM 805 O O . THR A 1 97 ? 11.575 -10.332 -25.300 1.00 85.31 97 THR A O 1
ATOM 808 N N . CYS A 1 98 ? 12.524 -12.164 -26.231 1.00 82.00 98 CYS A N 1
ATOM 809 C CA . CYS A 1 98 ? 13.930 -11.790 -26.098 1.00 82.00 98 CYS A CA 1
ATOM 810 C C . CYS A 1 98 ? 14.205 -10.364 -26.665 1.00 82.00 98 CYS A C 1
ATOM 812 O O . CYS A 1 98 ? 15.040 -9.651 -26.125 1.00 82.00 98 CYS A O 1
ATOM 814 N N . SER A 1 99 ? 13.453 -9.896 -27.674 1.00 77.62 99 SER A N 1
ATOM 815 C CA . SER A 1 99 ? 13.567 -8.537 -28.245 1.00 77.62 99 SER A CA 1
ATOM 816 C C . SER A 1 99 ? 12.925 -7.434 -27.396 1.00 77.62 99 SER A C 1
ATOM 818 O O . SER A 1 99 ? 13.359 -6.290 -27.447 1.00 77.62 99 SER A O 1
ATOM 820 N N . ASN A 1 100 ? 11.896 -7.771 -26.617 1.00 70.94 100 ASN A N 1
ATOM 821 C CA . ASN A 1 100 ? 11.177 -6.831 -25.752 1.00 70.94 100 ASN A CA 1
ATOM 822 C C . ASN A 1 100 ? 11.820 -6.709 -24.363 1.00 70.94 100 ASN A C 1
ATOM 824 O O . ASN A 1 100 ? 11.529 -5.770 -23.631 1.00 70.94 100 ASN A O 1
ATOM 828 N N . THR A 1 101 ? 12.649 -7.684 -23.982 1.00 65.31 101 THR A N 1
ATOM 829 C CA . THR A 1 101 ? 13.240 -7.809 -22.644 1.00 65.31 101 THR A CA 1
ATOM 830 C C . THR A 1 101 ? 14.642 -7.208 -22.525 1.00 65.31 101 THR A C 1
ATOM 832 O O . THR A 1 101 ? 15.171 -7.178 -21.422 1.00 65.31 101 THR A O 1
ATOM 835 N N . ILE A 1 102 ? 15.279 -6.771 -23.618 1.00 63.59 102 ILE A N 1
ATOM 836 C CA . ILE A 1 102 ? 16.632 -6.191 -23.574 1.00 63.59 102 ILE A CA 1
ATOM 837 C C . ILE A 1 102 ? 16.504 -4.682 -23.321 1.00 63.59 102 ILE A C 1
ATOM 839 O O . ILE A 1 102 ? 16.076 -3.963 -24.226 1.00 63.59 102 ILE A O 1
ATOM 843 N N . PRO A 1 103 ? 16.855 -4.165 -22.129 1.00 53.81 103 PRO A N 1
ATOM 844 C CA . PRO A 1 103 ? 17.005 -2.727 -21.962 1.00 53.81 103 PRO A CA 1
ATOM 845 C C . PRO A 1 103 ? 18.149 -2.252 -22.868 1.00 53.81 103 PRO A C 1
ATOM 847 O O . PRO A 1 103 ? 19.217 -2.867 -22.889 1.00 53.81 103 PRO A O 1
ATOM 850 N N . ALA A 1 104 ? 17.915 -1.188 -23.641 1.00 48.88 104 ALA A N 1
ATOM 851 C CA . ALA A 1 104 ? 18.975 -0.525 -24.394 1.00 48.88 104 ALA A CA 1
ATOM 852 C C . ALA A 1 104 ? 20.098 -0.152 -23.412 1.00 48.88 104 ALA A C 1
ATOM 854 O O . ALA A 1 104 ? 19.835 0.494 -22.396 1.00 48.88 104 ALA A O 1
ATOM 855 N N . ARG A 1 105 ? 21.302 -0.666 -23.668 1.00 44.31 105 ARG A N 1
ATOM 856 C CA . ARG A 1 105 ? 22.481 -0.461 -22.825 1.00 44.31 105 ARG A CA 1
ATOM 857 C C . ARG A 1 105 ? 23.104 0.901 -23.087 1.00 44.31 105 ARG A C 1
ATOM 859 O O . ARG A 1 105 ? 23.141 1.289 -24.274 1.00 44.31 105 ARG A O 1
#

Radius of gyration: 23.08 Å; chains: 1; bounding box: 49×36×54 Å

pLDDT: mean 72.79, std 12.92, range [44.31, 89.56]

Foldseek 3Di:
DDPDPQVVLCVVPVDNDDPCSLQVDWDQDPVRDTDRRNVDCNCVPPPSPPPPPPPPPPPQQWDWDAQPPPRDIDIQRNPDPVSVVLVVVLVPDPRRHPVSRDDDD

Organism: Helianthus annuus (NCBI:txid4232)

InterPro domains:
  IPR020533 Developmental regulator, ULTRAPETALA [PTHR34053] (4-103)
  IPR057011 ULTRAPETALA1/2, SAND domain [PF23292] (6-46)
  IPR057012 ULTRAPETALA1/2, zinc finger domain [PF23293] (61-101)

Secondary structure (DSSP, 8-state):
--SSHHHHHHH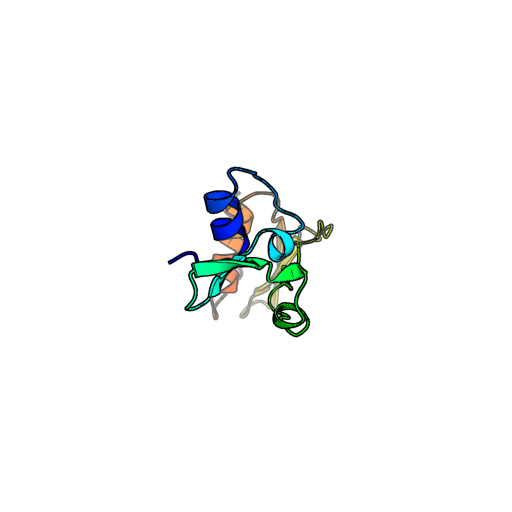HH--S--TTGGGG-EEE-TTS-EEETTTSGGGTT--TT-----------SEEEEE-TTT-PEEEEETTSHHHHHHHHHHHT-TT--TTTS----

Sequence (105 aa):
MFNCHANFAKHASGVKNLPMWRTKVWVLNCNGEKIKLGERCFLRYYKGDEYVRPHNKVSQRDELLSCVTCYKVCRFELRTRDACRTYHDVAARENRTCSNTIPAR